Protein AF-F9ERI2-F1 (afdb_monomer)

Sequence (152 aa):
MKQLLIMIFISATIGWITNWVAIKMLFRPHKEINFGLFKIQGLIPKRRAEIGSGIANIIQNELISVKDVISNIDREEFSKRLDSSIDKVLEKNLKAKVKEKFPVLQMFFTDRMAKDVSNTIKDIIMENQEKIFEIFSNYAEENINFEVIISD

Foldseek 3Di:
DVVVVVVVVVVVVVVVVVVVVLVVLQCPDLDWDDPPVDIGGHVCSVCVLVVLLVVLVCCCPPNDPLLVVLVPDDLVVLLVVLLVVLCVCLVVPVLVVCCVVPVVCNVVCDPVNSVVVSVVVSVVCSVCSVVVSVVVSVVSNVPDRSSVVRND

pLDDT: mean 88.6, std 8.42, range [55.19, 97.19]

Structure (mmCIF, N/CA/C/O backbone):
data_AF-F9ERI2-F1
#
_entry.id   AF-F9ERI2-F1
#
loop_
_atom_site.group_PDB
_atom_site.id
_atom_site.type_symbol
_atom_site.label_atom_id
_atom_site.label_alt_id
_atom_site.label_comp_id
_atom_site.label_asym_id
_atom_site.label_entity_id
_atom_site.label_seq_id
_atom_site.pdbx_PDB_ins_code
_atom_site.Cartn_x
_atom_site.Cartn_y
_atom_site.Cartn_z
_atom_site.occupancy
_atom_site.B_iso_or_equiv
_atom_site.auth_seq_id
_atom_site.auth_comp_id
_atom_site.auth_asym_id
_atom_site.auth_atom_id
_atom_site.pdbx_PDB_model_num
ATOM 1 N N . MET A 1 1 ? 36.826 20.950 -55.763 1.00 74.12 1 MET A N 1
ATOM 2 C CA . MET A 1 1 ? 36.274 21.445 -54.476 1.00 74.12 1 MET A CA 1
ATOM 3 C C . MET A 1 1 ? 34.748 21.543 -54.458 1.00 74.12 1 MET A C 1
ATOM 5 O O . MET A 1 1 ? 34.152 20.887 -53.619 1.00 74.12 1 MET A O 1
ATOM 9 N N . LYS A 1 2 ? 34.092 22.277 -55.374 1.00 81.38 2 LYS A N 1
ATOM 10 C CA . LYS A 1 2 ? 32.618 22.451 -55.357 1.00 81.38 2 LYS A CA 1
ATOM 11 C C . LYS A 1 2 ? 31.811 21.138 -55.417 1.00 81.38 2 LYS A C 1
ATOM 13 O O . LYS A 1 2 ? 30.843 20.995 -54.684 1.00 81.38 2 LYS A O 1
ATOM 18 N N . GLN A 1 3 ? 32.235 20.164 -56.226 1.00 86.62 3 GLN A N 1
ATOM 19 C CA . GLN A 1 3 ? 31.556 18.861 -56.343 1.00 86.62 3 GLN A CA 1
ATOM 20 C C . GLN A 1 3 ? 31.598 18.032 -55.045 1.00 86.62 3 GLN A C 1
ATOM 22 O O . GLN A 1 3 ? 30.596 17.433 -54.674 1.00 86.62 3 GLN A O 1
ATOM 27 N N . LEU A 1 4 ? 32.717 18.058 -54.313 1.00 91.00 4 LEU A N 1
ATOM 28 C CA . LEU A 1 4 ? 32.855 17.344 -53.036 1.00 91.00 4 LEU A CA 1
ATOM 29 C C . LEU A 1 4 ? 31.929 17.922 -51.959 1.00 91.00 4 LEU A C 1
ATOM 31 O O . LEU A 1 4 ? 31.295 17.171 -51.226 1.00 91.00 4 LEU A O 1
ATOM 35 N N . LEU A 1 5 ? 31.796 19.251 -51.907 1.00 92.88 5 LEU A N 1
ATOM 36 C CA . LEU A 1 5 ? 30.887 19.923 -50.974 1.00 92.88 5 LEU A CA 1
ATOM 37 C C . LEU A 1 5 ? 29.421 19.541 -51.223 1.00 92.88 5 LEU A C 1
ATOM 39 O O . LEU A 1 5 ? 28.683 19.308 -50.270 1.00 92.88 5 LEU A O 1
ATOM 43 N N . ILE A 1 6 ? 29.016 19.414 -52.491 1.00 94.81 6 ILE A N 1
ATOM 44 C CA . ILE A 1 6 ? 27.660 18.980 -52.857 1.00 94.81 6 ILE A CA 1
ATOM 45 C C . ILE A 1 6 ? 27.413 17.535 -52.409 1.00 94.81 6 ILE A C 1
ATOM 47 O O . ILE A 1 6 ? 26.378 17.248 -51.813 1.00 94.81 6 ILE A O 1
ATOM 51 N N . MET A 1 7 ? 28.367 16.629 -52.642 1.00 94.25 7 MET A N 1
ATOM 52 C CA . MET A 1 7 ? 28.230 15.227 -52.232 1.00 94.25 7 MET A CA 1
ATOM 53 C C . MET A 1 7 ? 28.138 15.070 -50.710 1.00 94.25 7 MET A C 1
ATOM 55 O O . MET A 1 7 ? 27.300 14.309 -50.224 1.00 94.25 7 MET A O 1
ATOM 59 N N . ILE A 1 8 ? 28.954 15.813 -49.955 1.00 95.56 8 ILE A N 1
ATOM 60 C CA . ILE A 1 8 ? 28.906 15.819 -48.486 1.00 95.56 8 ILE A CA 1
ATOM 61 C C . ILE A 1 8 ? 27.548 16.331 -48.000 1.00 95.56 8 ILE A C 1
ATOM 63 O O . ILE A 1 8 ? 26.935 15.705 -47.138 1.00 95.56 8 ILE A O 1
ATOM 67 N N . PHE A 1 9 ? 27.048 17.426 -48.578 1.00 96.25 9 PHE A N 1
ATOM 68 C CA . PHE A 1 9 ? 25.758 18.000 -48.202 1.00 96.25 9 PHE A CA 1
ATOM 69 C C . PHE A 1 9 ? 24.603 17.022 -48.443 1.00 96.25 9 PHE A C 1
ATOM 71 O O . PHE A 1 9 ? 23.823 16.761 -47.531 1.00 96.25 9 PHE A O 1
ATOM 78 N N . ILE A 1 10 ? 24.539 16.413 -49.631 1.00 96.06 10 ILE A N 1
ATOM 79 C CA . ILE A 1 10 ? 23.504 15.427 -49.974 1.00 96.06 10 ILE A CA 1
ATOM 80 C C . ILE A 1 10 ? 23.549 14.237 -49.009 1.00 96.06 10 ILE A C 1
ATOM 82 O O . ILE A 1 10 ? 22.516 13.834 -48.475 1.00 96.06 10 ILE A O 1
ATOM 86 N N . SER A 1 11 ? 24.743 13.707 -48.740 1.00 95.38 11 SER A N 1
ATOM 87 C CA . SER A 1 11 ? 24.923 12.567 -47.834 1.00 95.38 11 SER A CA 1
ATOM 88 C C . SER A 1 11 ? 24.476 12.906 -46.407 1.00 95.38 11 SER A C 1
ATOM 90 O O . SER A 1 11 ? 23.771 12.120 -45.775 1.00 95.38 11 SER A O 1
ATOM 92 N N . ALA A 1 12 ? 24.819 14.102 -45.920 1.00 96.25 12 ALA A N 1
ATOM 93 C CA . ALA A 1 12 ? 24.397 14.590 -44.610 1.00 96.25 12 ALA A CA 1
ATOM 94 C C . ALA A 1 12 ? 22.874 14.785 -44.529 1.00 96.25 12 ALA A C 1
ATOM 96 O O . ALA A 1 12 ? 22.253 14.376 -43.548 1.00 96.25 12 ALA A O 1
ATOM 97 N N . THR A 1 13 ? 22.250 15.355 -45.565 1.00 97.19 13 THR A N 1
ATOM 98 C CA . THR A 1 13 ? 20.793 15.533 -45.625 1.00 97.19 13 THR A CA 1
ATOM 99 C C . THR A 1 13 ? 20.060 14.193 -45.629 1.00 97.19 13 THR A C 1
ATOM 101 O O . THR A 1 13 ? 19.116 14.017 -44.861 1.00 97.19 13 THR A O 1
ATOM 104 N N . ILE A 1 14 ? 20.502 13.223 -46.436 1.00 96.69 14 ILE A N 1
ATOM 105 C CA . ILE A 1 14 ? 19.887 11.887 -46.487 1.00 96.69 14 ILE A CA 1
ATOM 106 C C . ILE A 1 14 ? 20.036 11.173 -45.140 1.00 96.69 14 ILE A C 1
ATOM 108 O O . ILE A 1 14 ? 19.059 10.611 -44.639 1.00 96.69 14 ILE A O 1
ATOM 112 N N . GLY A 1 15 ? 21.224 11.226 -44.528 1.00 95.69 15 GLY A N 1
ATOM 113 C CA . GLY A 1 15 ? 21.461 10.654 -43.203 1.00 95.69 15 GLY A CA 1
ATOM 114 C C . GLY A 1 15 ? 20.554 11.271 -42.136 1.00 95.69 15 GLY A C 1
ATOM 115 O O . GLY A 1 15 ? 19.917 10.547 -41.369 1.00 95.69 15 GLY A O 1
ATOM 116 N N . TRP A 1 16 ? 20.418 12.600 -42.137 1.00 96.50 16 TRP A N 1
ATOM 117 C CA . TRP A 1 16 ? 19.554 13.308 -41.194 1.00 96.50 16 TRP A CA 1
ATOM 118 C C . TRP A 1 16 ? 18.075 12.948 -41.369 1.00 96.50 16 TRP A C 1
ATOM 120 O O . TRP A 1 16 ? 17.412 12.592 -40.392 1.00 96.50 16 TRP A O 1
ATOM 130 N N . ILE A 1 17 ? 17.569 12.973 -42.607 1.00 97.12 17 ILE A N 1
ATOM 131 C CA . ILE A 1 17 ? 16.172 12.632 -42.911 1.00 97.12 17 ILE A CA 1
ATOM 132 C C . ILE A 1 17 ? 15.882 11.182 -42.522 1.00 97.12 17 ILE A C 1
ATOM 134 O O . ILE A 1 17 ? 14.879 10.911 -41.866 1.00 97.12 17 ILE A O 1
ATOM 138 N N . THR A 1 18 ? 16.766 10.250 -42.877 1.00 96.06 18 THR A N 1
ATOM 139 C CA . THR A 1 18 ? 16.567 8.823 -42.593 1.00 96.06 18 THR A CA 1
ATOM 140 C C . THR A 1 18 ? 16.532 8.560 -41.091 1.00 96.06 18 THR A C 1
ATOM 142 O O . THR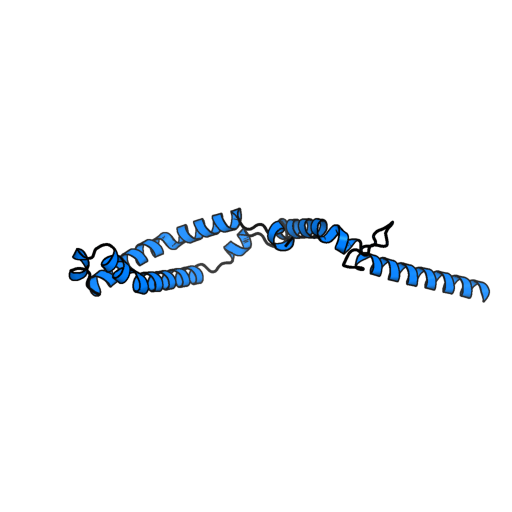 A 1 18 ? 15.637 7.860 -40.620 1.00 96.06 18 THR A O 1
ATOM 145 N N . ASN A 1 19 ? 17.436 9.173 -40.319 1.00 96.06 19 ASN A N 1
ATOM 146 C CA . ASN A 1 19 ? 17.435 9.037 -38.862 1.00 96.06 19 ASN A CA 1
ATOM 147 C C . ASN A 1 19 ? 16.164 9.632 -38.234 1.00 96.06 19 ASN A C 1
ATOM 149 O O . ASN A 1 19 ? 15.553 9.025 -37.355 1.00 96.06 19 ASN A O 1
ATOM 153 N N . TRP A 1 20 ? 15.713 10.788 -38.729 1.00 95.12 20 TRP A N 1
ATOM 154 C CA . TRP A 1 20 ? 14.463 11.399 -38.281 1.00 95.12 20 TRP A CA 1
ATOM 155 C C . TRP A 1 20 ? 13.251 10.495 -38.546 1.00 95.12 20 TRP A C 1
ATOM 157 O O . TRP A 1 20 ? 12.409 10.306 -37.664 1.00 95.12 20 TRP A O 1
ATOM 167 N N . VAL A 1 21 ? 13.178 9.884 -39.733 1.00 94.38 21 VAL A N 1
ATOM 168 C CA . VAL A 1 21 ? 12.115 8.931 -40.076 1.00 94.38 21 VAL A CA 1
ATOM 169 C C . VAL A 1 21 ? 12.209 7.672 -39.212 1.00 94.38 21 VAL A C 1
ATOM 171 O O . VAL A 1 21 ? 11.184 7.231 -38.698 1.00 94.38 21 VAL A O 1
ATOM 174 N N . ALA A 1 22 ? 13.405 7.124 -38.985 1.00 94.38 22 ALA A N 1
ATOM 175 C CA . ALA A 1 22 ? 13.612 5.940 -38.150 1.00 94.38 22 ALA A CA 1
ATOM 176 C C . ALA A 1 22 ? 13.115 6.153 -36.713 1.00 94.38 22 ALA A C 1
ATOM 178 O O . ALA A 1 22 ? 12.316 5.359 -36.214 1.00 94.38 22 ALA A O 1
ATOM 179 N N . ILE A 1 23 ? 13.498 7.269 -36.084 1.00 94.12 23 ILE A N 1
ATOM 180 C CA . ILE A 1 23 ? 13.015 7.631 -34.745 1.00 94.12 23 ILE A CA 1
ATOM 181 C C . ILE A 1 23 ? 11.491 7.768 -34.758 1.00 94.12 23 ILE A C 1
ATOM 183 O O . ILE A 1 23 ? 10.805 7.235 -33.889 1.00 94.12 23 ILE A O 1
ATOM 187 N N . LYS A 1 24 ? 10.924 8.421 -35.776 1.00 91.94 24 LYS A N 1
ATOM 188 C CA . LYS A 1 24 ? 9.470 8.568 -35.893 1.00 91.94 24 LYS A CA 1
ATOM 189 C C . LYS A 1 24 ? 8.752 7.220 -36.041 1.00 91.94 24 LYS A C 1
ATOM 191 O O . LYS A 1 24 ? 7.682 7.057 -35.458 1.00 91.94 24 LYS A O 1
ATOM 196 N N . MET A 1 25 ? 9.339 6.264 -36.764 1.00 91.31 25 MET A N 1
ATOM 197 C CA . MET A 1 25 ? 8.804 4.908 -36.953 1.00 91.31 25 MET A CA 1
ATOM 198 C C . MET A 1 25 ? 8.920 4.024 -35.706 1.00 91.31 25 MET A C 1
ATOM 200 O O . MET A 1 25 ? 8.163 3.067 -35.576 1.00 91.31 25 MET A O 1
ATOM 204 N N . LEU A 1 26 ? 9.810 4.329 -34.756 1.00 92.06 26 LEU A N 1
ATOM 205 C CA . LEU A 1 26 ? 9.829 3.621 -33.469 1.00 92.06 26 LEU A CA 1
ATOM 206 C C . LEU A 1 26 ? 8.539 3.870 -32.677 1.00 92.06 26 LEU A C 1
ATOM 208 O O . LEU A 1 26 ? 7.978 2.934 -32.108 1.00 92.06 26 LEU A O 1
ATOM 212 N N . PHE A 1 27 ? 8.050 5.114 -32.677 1.00 91.75 27 PHE A N 1
ATOM 213 C CA . PHE A 1 27 ? 6.916 5.537 -31.847 1.00 91.75 27 PHE A CA 1
ATOM 214 C C . PHE A 1 27 ? 5.577 5.600 -32.596 1.00 91.75 27 PHE A C 1
ATOM 216 O O . PHE A 1 27 ? 4.524 5.467 -31.976 1.00 91.75 27 PHE A O 1
ATOM 223 N N . ARG A 1 28 ? 5.573 5.811 -33.920 1.00 91.12 28 ARG A N 1
ATOM 224 C CA . ARG A 1 28 ? 4.350 5.964 -34.730 1.00 91.12 28 ARG A CA 1
ATOM 225 C C . ARG A 1 28 ? 4.339 5.006 -35.931 1.00 91.12 28 ARG A C 1
ATOM 227 O O . ARG A 1 28 ? 5.393 4.766 -36.507 1.00 91.12 28 ARG A O 1
ATOM 234 N N . PRO A 1 29 ? 3.160 4.537 -36.379 1.00 89.69 29 PRO A N 1
ATOM 235 C CA . PRO A 1 29 ? 1.827 4.828 -35.843 1.00 89.69 29 PRO A CA 1
ATOM 236 C C . PRO A 1 29 ? 1.535 4.041 -34.553 1.00 89.69 29 PRO A C 1
ATOM 238 O O . PRO A 1 29 ? 1.964 2.900 -34.402 1.00 89.69 29 PRO A O 1
ATOM 241 N N . HIS A 1 30 ? 0.816 4.667 -33.611 1.00 86.81 30 HIS A N 1
ATOM 242 C CA . HIS A 1 30 ? 0.487 4.056 -32.313 1.00 86.81 30 HIS A CA 1
ATOM 243 C C . HIS A 1 30 ? -0.497 2.886 -32.453 1.00 86.81 30 HIS A C 1
ATOM 245 O O . HIS A 1 30 ? -0.380 1.880 -31.757 1.00 86.81 30 HIS A O 1
ATOM 251 N N . LYS A 1 31 ? -1.456 3.020 -33.375 1.00 86.06 31 LYS A N 1
ATOM 252 C CA . LYS A 1 31 ? -2.394 1.962 -33.758 1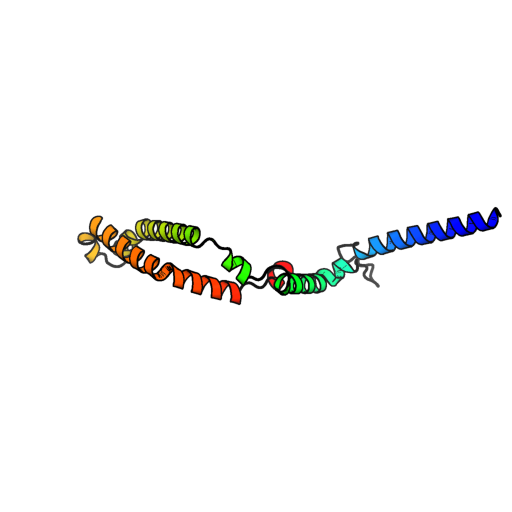.00 86.06 31 LYS A CA 1
ATOM 253 C C . LYS A 1 31 ? -1.895 1.281 -35.027 1.00 86.06 31 LYS A C 1
ATOM 255 O O . LYS A 1 31 ? -1.291 1.933 -35.877 1.00 86.06 31 LYS A O 1
ATOM 260 N N . GLU A 1 32 ? -2.158 -0.014 -35.135 1.00 88.38 32 GLU A N 1
ATOM 261 C CA . GLU A 1 32 ? -1.837 -0.802 -36.321 1.00 88.38 32 GLU A CA 1
ATOM 262 C C . GLU A 1 32 ? -2.592 -0.254 -37.545 1.00 88.38 32 GLU A C 1
ATOM 264 O O . GLU A 1 32 ? -3.816 -0.125 -37.522 1.00 88.38 32 GLU A O 1
ATOM 269 N N . ILE A 1 33 ? -1.858 0.088 -38.607 1.00 91.19 33 ILE A N 1
ATOM 270 C CA . ILE A 1 33 ? -2.427 0.484 -39.898 1.00 91.19 33 ILE A CA 1
ATOM 271 C C . ILE A 1 33 ? -2.339 -0.718 -40.833 1.00 91.19 33 ILE A C 1
ATOM 273 O O . ILE A 1 33 ? -1.249 -1.222 -41.113 1.00 91.19 33 ILE A O 1
ATOM 277 N N . ASN A 1 34 ? -3.491 -1.177 -41.314 1.00 90.00 34 ASN A N 1
ATOM 278 C CA . ASN A 1 34 ? -3.588 -2.317 -42.212 1.00 90.00 34 ASN A CA 1
ATOM 279 C C . ASN A 1 34 ? -3.659 -1.844 -43.673 1.00 90.00 34 ASN A C 1
ATOM 281 O O . ASN A 1 34 ? -4.567 -1.100 -44.034 1.00 90.00 34 ASN A O 1
ATOM 285 N N . PHE A 1 35 ? -2.718 -2.297 -44.502 1.00 86.75 35 PHE A N 1
ATOM 286 C CA . PHE A 1 35 ? -2.674 -2.044 -45.947 1.00 86.75 35 PHE A CA 1
ATOM 287 C C . PHE A 1 35 ? -3.079 -3.287 -46.768 1.00 86.75 35 PHE A C 1
ATOM 289 O O . PHE A 1 35 ? -2.733 -3.418 -47.940 1.00 86.75 35 PHE A O 1
ATOM 296 N N . GLY A 1 36 ? -3.795 -4.232 -46.155 1.00 86.44 36 GLY A N 1
ATOM 297 C CA . GLY A 1 36 ? -4.258 -5.474 -46.774 1.00 86.44 36 GLY A CA 1
ATOM 298 C C . GLY A 1 36 ? -3.216 -6.587 -46.688 1.00 86.44 36 GLY A C 1
ATOM 299 O O . GLY A 1 36 ? -3.409 -7.544 -45.944 1.00 86.44 36 GLY A O 1
ATOM 300 N N . LEU A 1 37 ? -2.103 -6.456 -47.419 1.00 87.00 37 LEU A N 1
ATOM 301 C CA . LEU A 1 37 ? -1.036 -7.474 -47.466 1.00 87.00 37 LEU A CA 1
ATOM 302 C C . LEU A 1 37 ? 0.007 -7.329 -46.352 1.00 87.00 37 LEU A C 1
ATOM 304 O O . LEU A 1 37 ?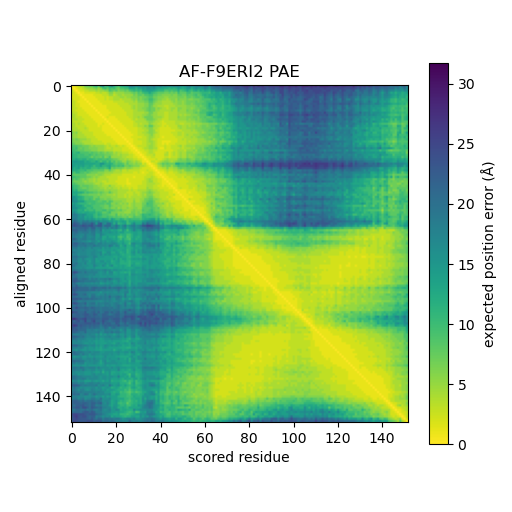 0.721 -8.277 -46.033 1.00 87.00 37 LEU A O 1
ATOM 308 N N . PHE A 1 38 ? 0.114 -6.141 -45.766 1.00 88.19 38 PHE A N 1
ATOM 309 C CA . PHE A 1 38 ? 1.063 -5.845 -44.703 1.00 88.19 38 PHE A CA 1
ATOM 310 C C . PHE A 1 38 ? 0.438 -4.895 -43.691 1.00 88.19 38 PHE A C 1
ATOM 312 O O . PHE A 1 38 ? -0.438 -4.083 -44.003 1.00 88.19 38 PHE A O 1
ATOM 319 N N . LYS A 1 39 ? 0.910 -5.007 -42.453 1.00 88.81 39 LYS A N 1
ATOM 320 C CA . LYS A 1 39 ? 0.473 -4.178 -41.339 1.00 88.81 39 LYS A CA 1
ATOM 321 C C . LYS A 1 39 ? 1.658 -3.388 -40.810 1.00 88.81 39 LYS A C 1
ATOM 323 O O . LYS A 1 39 ? 2.724 -3.951 -40.566 1.00 88.81 39 LYS A O 1
ATOM 328 N N . ILE A 1 40 ? 1.473 -2.081 -40.661 1.00 89.62 40 ILE A N 1
ATOM 329 C CA . ILE A 1 40 ? 2.508 -1.155 -40.203 1.00 89.62 40 ILE A CA 1
ATOM 330 C C . ILE A 1 40 ? 2.095 -0.630 -38.833 1.00 89.62 40 ILE A C 1
ATOM 332 O O . ILE A 1 40 ? 1.026 -0.045 -38.667 1.00 89.62 40 ILE A O 1
ATOM 336 N N . GLN A 1 41 ? 2.970 -0.819 -37.854 1.00 91.06 41 GLN A N 1
ATOM 337 C CA . GLN A 1 41 ? 2.842 -0.262 -36.516 1.00 91.06 41 GLN A CA 1
ATOM 338 C C . GLN A 1 41 ? 4.225 0.161 -36.033 1.00 91.06 41 GLN A C 1
ATOM 340 O O . GLN A 1 41 ? 5.219 -0.474 -36.396 1.00 91.06 41 GLN A O 1
ATOM 345 N N . GLY A 1 42 ? 4.291 1.219 -35.222 1.00 92.25 42 GLY A N 1
ATOM 346 C CA . GLY A 1 42 ? 5.546 1.585 -34.579 1.00 92.25 42 GLY A CA 1
ATOM 347 C C . GLY A 1 42 ? 6.068 0.443 -33.703 1.00 92.25 42 GLY A C 1
ATOM 348 O O . GLY A 1 42 ? 5.281 -0.277 -33.082 1.00 92.25 42 GLY A O 1
ATOM 349 N N . LEU A 1 43 ? 7.389 0.266 -33.653 1.00 89.94 43 LEU A N 1
ATOM 350 C CA . LEU A 1 43 ? 8.017 -0.856 -32.943 1.00 89.94 43 LEU A CA 1
ATOM 351 C C . LEU A 1 43 ? 7.704 -0.862 -31.439 1.00 89.94 43 LEU A C 1
ATOM 353 O O . LEU A 1 43 ? 7.402 -1.921 -30.892 1.00 89.94 43 LEU A O 1
ATOM 357 N N . ILE A 1 44 ? 7.729 0.307 -30.791 1.00 90.00 44 ILE A N 1
ATOM 358 C CA . ILE A 1 44 ? 7.445 0.438 -29.355 1.00 90.00 44 ILE A CA 1
ATOM 359 C C . ILE A 1 44 ? 5.958 0.176 -29.063 1.00 90.00 44 ILE A C 1
ATOM 361 O O . ILE A 1 44 ? 5.678 -0.711 -28.260 1.00 90.00 44 ILE A O 1
ATOM 365 N N . PRO A 1 45 ? 4.983 0.831 -29.735 1.00 86.88 45 PRO A N 1
ATOM 366 C CA . PRO A 1 45 ? 3.565 0.508 -29.557 1.00 86.88 45 PRO A CA 1
ATOM 367 C C . PRO A 1 45 ? 3.228 -0.970 -29.787 1.00 86.88 45 PRO A C 1
ATOM 369 O O . PRO A 1 45 ? 2.389 -1.521 -29.077 1.00 86.88 45 PRO A O 1
ATOM 372 N N . LYS A 1 46 ? 3.889 -1.620 -30.754 1.00 89.25 46 LYS A N 1
ATOM 373 C CA . LYS A 1 46 ? 3.696 -3.044 -31.060 1.00 89.25 46 LYS A CA 1
ATOM 374 C C . LYS A 1 46 ? 4.156 -3.962 -29.921 1.00 89.25 46 LYS A C 1
ATOM 376 O O . LYS A 1 46 ? 3.542 -4.998 -29.698 1.00 89.25 46 LYS A O 1
ATOM 381 N N . ARG A 1 47 ? 5.215 -3.579 -29.202 1.00 88.62 47 ARG A N 1
ATOM 382 C CA . ARG A 1 47 ? 5.801 -4.333 -28.078 1.00 88.62 47 ARG A CA 1
ATOM 383 C C . ARG A 1 47 ? 5.485 -3.728 -26.711 1.00 88.62 47 ARG A C 1
ATOM 385 O O . ARG A 1 47 ? 6.150 -4.044 -25.734 1.00 88.62 47 ARG A O 1
ATOM 392 N N . ARG A 1 48 ? 4.473 -2.861 -26.621 1.00 84.44 48 ARG A N 1
ATOM 393 C CA . ARG A 1 48 ? 4.144 -2.126 -25.389 1.00 84.44 48 ARG A CA 1
ATOM 394 C C . ARG A 1 48 ? 3.956 -3.035 -24.171 1.00 84.44 48 ARG A C 1
ATOM 396 O O . ARG A 1 48 ? 4.393 -2.662 -23.098 1.00 84.44 48 ARG A O 1
ATOM 403 N N . ALA A 1 49 ? 3.352 -4.211 -24.357 1.00 83.50 49 ALA A N 1
ATOM 404 C CA . ALA A 1 49 ? 3.112 -5.165 -23.277 1.00 83.50 49 ALA A CA 1
ATOM 405 C C . ALA A 1 49 ? 4.425 -5.802 -22.795 1.00 83.50 49 ALA A C 1
ATOM 407 O O . ALA A 1 49 ? 4.711 -5.783 -21.610 1.00 83.50 49 ALA A O 1
ATOM 408 N N . GLU A 1 50 ? 5.272 -6.265 -23.722 1.00 86.25 50 GLU A N 1
ATOM 409 C CA . GLU A 1 50 ? 6.600 -6.826 -23.417 1.00 86.25 50 GLU A CA 1
ATOM 410 C C . GLU A 1 50 ? 7.493 -5.800 -22.696 1.00 86.25 50 GLU A C 1
ATOM 412 O O . GLU A 1 50 ? 8.127 -6.103 -21.688 1.00 86.25 50 GLU A O 1
ATOM 417 N N . ILE A 1 51 ? 7.504 -4.558 -23.191 1.00 86.06 51 ILE A N 1
ATOM 418 C CA . ILE A 1 51 ? 8.257 -3.452 -22.590 1.00 86.06 51 ILE A CA 1
ATOM 419 C C . ILE A 1 51 ? 7.661 -3.067 -21.228 1.00 86.06 51 ILE A C 1
ATOM 421 O O . ILE A 1 51 ? 8.413 -2.822 -20.291 1.00 86.06 51 ILE A O 1
ATOM 425 N N . GLY A 1 52 ? 6.331 -3.033 -21.110 1.00 82.62 52 GLY A N 1
ATOM 426 C CA . GLY A 1 52 ? 5.606 -2.735 -19.875 1.00 82.62 52 GLY A CA 1
ATOM 427 C C . GLY A 1 52 ? 5.926 -3.735 -18.770 1.00 82.62 52 GLY A C 1
ATOM 428 O O . GLY A 1 52 ? 6.369 -3.314 -17.707 1.00 82.62 52 GLY A O 1
ATOM 429 N N . SER A 1 53 ? 5.828 -5.037 -19.055 1.00 83.50 53 SER A N 1
ATOM 430 C CA . SER A 1 53 ? 6.234 -6.103 -18.131 1.00 83.50 53 SER A CA 1
ATOM 431 C C . SER A 1 53 ? 7.701 -5.982 -17.719 1.00 83.50 53 SER A C 1
ATOM 433 O O . SER A 1 53 ? 8.023 -6.067 -16.537 1.00 83.50 53 SER A O 1
ATOM 435 N N . GLY A 1 54 ? 8.608 -5.731 -18.671 1.00 83.00 54 GLY A N 1
ATOM 436 C CA . GLY A 1 54 ? 10.034 -5.569 -18.373 1.00 83.00 54 GLY A CA 1
ATOM 437 C C . GLY A 1 54 ? 10.320 -4.375 -17.457 1.00 83.00 54 GLY A C 1
ATOM 438 O O . GLY A 1 54 ? 11.068 -4.502 -16.490 1.00 83.00 54 GLY A O 1
ATOM 439 N N . ILE A 1 55 ? 9.689 -3.228 -17.725 1.00 80.56 55 ILE A N 1
ATOM 440 C CA . ILE A 1 55 ? 9.793 -2.030 -16.883 1.00 80.56 55 ILE A CA 1
ATOM 441 C C . ILE A 1 55 ? 9.169 -2.284 -15.510 1.00 80.56 55 ILE A C 1
ATOM 443 O O . ILE A 1 55 ? 9.773 -1.926 -14.504 1.00 80.56 55 ILE A O 1
ATOM 447 N N . ALA A 1 56 ? 8.000 -2.922 -15.450 1.00 74.19 56 ALA A N 1
ATOM 448 C CA . ALA A 1 56 ? 7.326 -3.248 -14.200 1.00 74.19 56 ALA A CA 1
ATOM 449 C C . ALA A 1 56 ? 8.176 -4.162 -13.314 1.00 74.19 56 ALA A C 1
ATOM 451 O O . ALA A 1 56 ? 8.331 -3.885 -12.130 1.00 74.19 56 ALA A O 1
ATOM 452 N N . ASN A 1 57 ? 8.798 -5.187 -13.899 1.00 76.38 57 ASN A N 1
ATOM 453 C CA . ASN A 1 57 ? 9.693 -6.096 -13.192 1.00 76.38 57 ASN A CA 1
ATOM 454 C C . ASN A 1 57 ? 10.933 -5.368 -12.641 1.00 76.38 57 ASN A C 1
ATOM 456 O O . ASN A 1 57 ? 11.340 -5.607 -11.507 1.00 76.38 57 ASN A O 1
ATOM 460 N N . ILE A 1 58 ? 11.517 -4.440 -13.409 1.00 80.38 58 ILE A N 1
ATOM 461 C CA . ILE A 1 58 ? 12.633 -3.606 -12.930 1.00 80.38 58 ILE A CA 1
ATOM 462 C C . ILE A 1 58 ? 12.162 -2.667 -11.812 1.00 80.38 58 ILE A C 1
ATOM 464 O O . ILE A 1 58 ? 12.839 -2.544 -10.800 1.00 80.38 58 ILE A O 1
ATOM 468 N N . ILE A 1 59 ? 11.000 -2.023 -11.952 1.00 73.44 59 ILE A N 1
ATOM 469 C CA . ILE A 1 59 ? 10.469 -1.120 -10.921 1.00 73.44 59 ILE A CA 1
ATOM 470 C C . ILE A 1 59 ? 10.195 -1.879 -9.621 1.00 73.44 59 ILE A C 1
ATOM 472 O O . ILE A 1 59 ? 10.610 -1.425 -8.556 1.00 73.44 59 ILE A O 1
ATOM 476 N N . GLN A 1 60 ? 9.537 -3.033 -9.714 1.00 67.19 60 GLN A N 1
ATOM 477 C CA . GLN A 1 60 ? 9.193 -3.871 -8.571 1.00 67.19 60 GLN A CA 1
ATOM 478 C C . GLN A 1 60 ? 10.434 -4.402 -7.843 1.00 67.19 60 GLN A C 1
ATOM 480 O O . GLN A 1 60 ? 10.437 -4.451 -6.616 1.00 67.19 60 GLN A O 1
ATOM 485 N N . ASN A 1 61 ? 11.477 -4.794 -8.581 1.00 69.00 61 ASN A N 1
ATOM 486 C CA . ASN A 1 61 ? 12.661 -5.417 -7.986 1.00 69.00 61 ASN A CA 1
ATOM 487 C C . ASN A 1 61 ? 13.771 -4.423 -7.616 1.00 69.00 61 ASN A C 1
ATOM 489 O O . ASN A 1 61 ? 14.537 -4.711 -6.701 1.00 69.00 61 ASN A O 1
ATOM 493 N N . GLU A 1 62 ? 13.887 -3.285 -8.310 1.00 66.62 62 GLU A N 1
ATOM 494 C CA . GLU A 1 62 ? 15.025 -2.363 -8.152 1.00 66.62 62 GLU A CA 1
ATOM 495 C C . GLU A 1 62 ? 14.662 -0.936 -7.716 1.00 66.62 62 GLU A C 1
ATOM 497 O O . GLU A 1 62 ? 15.555 -0.214 -7.273 1.00 66.62 62 GLU A O 1
ATOM 502 N N . LEU A 1 63 ? 13.398 -0.494 -7.816 1.00 66.12 63 LEU A N 1
ATOM 503 C CA . LEU A 1 63 ? 13.036 0.909 -7.539 1.00 66.12 63 LEU A CA 1
ATOM 504 C C . LEU A 1 63 ? 12.080 1.095 -6.356 1.00 66.12 63 LEU A C 1
ATOM 506 O O . LEU A 1 63 ? 12.296 2.008 -5.561 1.00 66.12 63 LEU A O 1
ATOM 510 N N . ILE A 1 64 ? 11.019 0.289 -6.242 1.00 66.06 64 ILE A N 1
ATOM 511 C CA . ILE A 1 64 ? 10.015 0.406 -5.173 1.00 66.06 64 ILE A CA 1
ATOM 512 C C . ILE A 1 64 ? 9.542 -0.995 -4.768 1.00 66.06 64 ILE A C 1
ATOM 514 O O . ILE A 1 64 ? 8.681 -1.582 -5.422 1.00 66.06 64 ILE A O 1
ATOM 518 N N . SER A 1 65 ? 10.066 -1.515 -3.656 1.00 75.06 65 SER A N 1
ATOM 519 C CA . SER A 1 65 ? 9.520 -2.728 -3.046 1.00 75.06 65 SER A CA 1
ATOM 520 C C . SER A 1 65 ? 8.197 -2.416 -2.345 1.00 75.06 65 SER A C 1
ATOM 522 O O . SER A 1 65 ? 8.083 -1.420 -1.626 1.00 75.06 65 SER A O 1
ATOM 524 N N . VAL A 1 66 ? 7.196 -3.290 -2.496 1.00 79.50 66 VAL A N 1
ATOM 525 C CA . VAL A 1 66 ? 5.926 -3.204 -1.747 1.00 79.50 66 VAL A CA 1
ATOM 526 C C . VAL A 1 66 ? 6.200 -3.155 -0.242 1.00 79.50 66 VAL A C 1
ATOM 528 O O . VAL A 1 66 ? 5.587 -2.370 0.481 1.00 79.50 66 VAL A O 1
ATOM 531 N N . LYS A 1 67 ? 7.196 -3.920 0.211 1.00 79.88 67 LYS A N 1
ATOM 532 C CA . LYS A 1 67 ? 7.668 -3.916 1.593 1.00 79.88 67 LYS A CA 1
ATOM 533 C C . LYS A 1 67 ? 8.175 -2.546 2.029 1.00 79.88 67 LYS A C 1
ATOM 535 O O . LYS A 1 67 ? 7.829 -2.096 3.118 1.00 79.88 67 LYS A O 1
ATOM 540 N N . ASP A 1 68 ? 8.944 -1.862 1.183 1.00 82.19 68 ASP A N 1
ATOM 541 C CA . ASP A 1 68 ? 9.461 -0.530 1.499 1.00 82.19 68 ASP A CA 1
ATOM 542 C C . ASP A 1 68 ? 8.310 0.476 1.599 1.00 82.19 68 ASP A C 1
ATOM 544 O O . ASP A 1 68 ? 8.250 1.248 2.555 1.00 82.19 68 ASP A O 1
ATOM 548 N N . VAL A 1 69 ? 7.339 0.424 0.682 1.00 85.19 69 VAL A N 1
ATOM 549 C CA . VAL A 1 69 ? 6.142 1.284 0.730 1.00 85.19 69 VAL A CA 1
ATOM 550 C C . VAL A 1 69 ? 5.365 1.072 2.026 1.00 85.19 69 VAL A C 1
ATOM 552 O O . VAL A 1 69 ? 5.030 2.041 2.703 1.00 85.19 69 VAL A O 1
ATOM 555 N N . ILE A 1 70 ? 5.118 -0.184 2.398 1.00 87.69 70 ILE A N 1
ATOM 556 C CA . ILE A 1 70 ? 4.406 -0.530 3.631 1.00 87.69 70 ILE A CA 1
ATOM 557 C C . ILE A 1 70 ? 5.204 -0.107 4.867 1.00 87.69 70 ILE A C 1
ATOM 559 O O . ILE A 1 70 ? 4.626 0.400 5.826 1.00 87.69 70 ILE A O 1
ATOM 563 N N . SER A 1 71 ? 6.529 -0.262 4.847 1.00 85.75 71 SER A N 1
ATOM 564 C CA . SER A 1 71 ? 7.397 0.145 5.958 1.00 85.75 71 SER A CA 1
ATOM 565 C C . SER A 1 71 ? 7.423 1.662 6.178 1.00 85.75 71 SER A C 1
ATOM 567 O O . SER A 1 71 ? 7.675 2.111 7.292 1.00 85.75 71 SER A O 1
ATOM 569 N N . ASN A 1 72 ? 7.117 2.444 5.135 1.00 88.25 72 ASN A N 1
ATOM 570 C CA . ASN A 1 72 ? 6.980 3.898 5.206 1.00 88.25 72 ASN A CA 1
ATOM 571 C C . ASN A 1 72 ? 5.592 4.362 5.677 1.00 88.25 72 ASN A C 1
ATOM 573 O O . ASN A 1 72 ? 5.379 5.565 5.829 1.00 88.25 72 ASN A O 1
ATOM 577 N N . ILE A 1 73 ? 4.634 3.454 5.897 1.00 91.31 73 ILE A N 1
ATOM 578 C CA . ILE A 1 73 ? 3.331 3.837 6.446 1.00 91.31 73 ILE A CA 1
ATOM 579 C C . ILE A 1 73 ? 3.513 4.261 7.905 1.00 91.31 73 ILE A C 1
ATOM 581 O O . ILE A 1 73 ? 4.014 3.499 8.735 1.00 91.31 73 ILE A O 1
ATOM 585 N N . ASP A 1 74 ? 3.047 5.468 8.225 1.00 93.06 74 ASP A N 1
ATOM 586 C CA . ASP A 1 74 ? 3.034 5.982 9.591 1.00 93.06 74 ASP A CA 1
ATOM 587 C C . ASP A 1 74 ? 2.109 5.127 10.477 1.00 93.06 74 ASP A C 1
ATOM 589 O O . ASP A 1 74 ? 0.887 5.064 10.288 1.00 93.06 74 ASP A O 1
ATOM 593 N N . ARG A 1 75 ? 2.713 4.455 11.462 1.00 91.81 75 ARG A N 1
ATOM 594 C CA . ARG A 1 75 ? 2.018 3.573 12.409 1.00 91.81 75 ARG A CA 1
ATOM 595 C C . ARG A 1 75 ? 1.090 4.343 13.339 1.00 91.81 75 ARG A C 1
ATOM 597 O O . ARG A 1 75 ? 0.022 3.838 13.681 1.00 91.81 75 ARG A O 1
ATOM 604 N N . GLU A 1 76 ? 1.455 5.564 13.710 1.00 93.38 76 GLU A N 1
ATOM 605 C CA . GLU A 1 76 ? 0.624 6.420 14.549 1.00 93.38 76 GLU A CA 1
ATOM 606 C C . GLU A 1 76 ? -0.599 6.911 13.766 1.00 93.38 76 GLU A C 1
ATOM 608 O O . GLU A 1 76 ? -1.722 6.895 14.279 1.00 93.38 76 GLU A O 1
ATOM 613 N N . GLU A 1 77 ? -0.416 7.294 12.499 1.00 94.69 77 GLU A N 1
ATOM 614 C CA . GLU A 1 77 ? -1.541 7.667 11.640 1.00 94.69 77 GLU A CA 1
ATOM 615 C C . GLU A 1 77 ? -2.476 6.476 11.383 1.00 94.69 77 GLU A C 1
ATOM 617 O O . GLU A 1 77 ? -3.700 6.622 11.479 1.00 94.69 77 GLU A O 1
ATOM 622 N N . PHE A 1 78 ? -1.924 5.289 11.108 1.00 94.81 78 PHE A N 1
ATOM 623 C CA . PHE A 1 78 ? -2.709 4.063 10.964 1.00 94.81 78 PHE A CA 1
ATOM 624 C C . PHE A 1 78 ? -3.531 3.774 12.224 1.00 94.81 78 PHE A C 1
ATOM 626 O O . PHE A 1 78 ? -4.741 3.572 12.126 1.00 94.81 78 PHE A O 1
ATOM 633 N N . SER A 1 79 ? -2.897 3.830 13.399 1.00 95.31 79 SER A N 1
ATOM 634 C CA . SER A 1 79 ? -3.544 3.648 14.701 1.00 95.31 79 SER A CA 1
ATOM 635 C C . SER A 1 79 ? -4.729 4.601 14.888 1.00 95.31 79 SER A C 1
ATOM 637 O O . SER A 1 79 ? -5.848 4.165 15.151 1.00 95.31 79 SER A O 1
ATOM 639 N N . LYS A 1 80 ? -4.534 5.903 14.634 1.00 96.19 80 LYS A N 1
ATOM 640 C CA . LYS A 1 80 ? -5.599 6.922 14.727 1.00 96.19 80 LYS A CA 1
ATOM 641 C C . LYS A 1 80 ? -6.746 6.670 13.745 1.00 96.19 80 LYS A C 1
ATOM 643 O O . LYS A 1 80 ? -7.924 6.869 14.064 1.00 96.19 80 LYS A O 1
ATOM 648 N N . ARG A 1 81 ? -6.430 6.250 12.518 1.00 96.19 81 ARG A N 1
ATOM 649 C CA . ARG A 1 81 ? -7.443 5.914 11.505 1.00 96.19 81 ARG A CA 1
ATOM 650 C C . ARG A 1 81 ? -8.217 4.657 11.885 1.00 96.19 81 ARG A C 1
ATOM 652 O O . ARG A 1 81 ? -9.430 4.626 11.676 1.00 96.19 81 ARG A O 1
ATOM 659 N N . LEU A 1 82 ? -7.546 3.661 12.455 1.00 96.19 82 LEU A N 1
ATOM 660 C CA . LEU A 1 82 ? -8.169 2.442 12.954 1.00 96.19 82 LEU A CA 1
ATOM 661 C C . LEU A 1 82 ? -9.118 2.759 14.117 1.00 96.19 82 LEU A C 1
ATOM 663 O O . LEU A 1 82 ? -10.300 2.430 14.031 1.00 96.19 82 LEU A O 1
ATOM 667 N N . ASP A 1 83 ? -8.639 3.500 15.117 1.00 96.12 83 ASP A N 1
ATOM 668 C CA . ASP A 1 83 ? -9.396 3.981 16.279 1.00 96.12 83 ASP A CA 1
ATOM 669 C C . ASP A 1 83 ? -10.709 4.669 15.870 1.00 96.12 83 ASP A C 1
ATOM 671 O O . ASP A 1 83 ? -11.809 4.226 16.212 1.00 96.12 83 ASP A O 1
ATOM 675 N N . SER A 1 84 ? -10.600 5.690 15.016 1.00 96.81 84 SER A N 1
ATOM 676 C CA . SER A 1 84 ? -11.759 6.453 14.541 1.00 96.81 84 SER A CA 1
ATOM 677 C C . SER A 1 84 ? -12.702 5.649 13.639 1.00 96.81 84 SER A C 1
ATOM 679 O O . SER A 1 84 ? -13.893 5.961 13.545 1.00 96.81 84 SER A O 1
ATOM 681 N N . SER A 1 85 ? -12.198 4.621 12.951 1.00 96.62 85 SER A N 1
ATOM 682 C CA . SER A 1 85 ? -13.026 3.733 12.130 1.00 96.62 85 SER A CA 1
ATOM 683 C C . SER A 1 85 ? -13.845 2.783 12.998 1.00 96.62 85 SER A C 1
ATOM 685 O O . SER A 1 85 ? -15.029 2.580 12.720 1.00 96.62 85 SER A O 1
ATOM 687 N N . ILE A 1 86 ? -13.247 2.249 14.066 1.00 96.38 86 ILE A N 1
ATOM 688 C CA . ILE A 1 86 ? -13.933 1.395 15.039 1.00 96.38 86 ILE A CA 1
ATOM 689 C C . ILE A 1 86 ? -15.072 2.169 15.700 1.00 96.38 86 ILE A C 1
ATOM 691 O O . ILE A 1 86 ? -16.206 1.688 15.678 1.00 96.38 86 ILE A O 1
ATOM 695 N N . ASP A 1 87 ? -14.806 3.386 16.187 1.00 95.06 87 ASP A N 1
ATOM 696 C CA . ASP A 1 87 ? -15.826 4.238 16.813 1.00 95.06 87 ASP A CA 1
ATOM 697 C C . ASP A 1 87 ? -17.027 4.440 15.886 1.00 95.06 87 ASP A C 1
ATOM 699 O O . ASP A 1 87 ? -18.164 4.129 16.244 1.00 95.06 87 ASP A O 1
ATOM 703 N N . LYS A 1 88 ? -16.780 4.857 14.638 1.00 95.69 88 LYS A N 1
ATOM 704 C CA . LYS A 1 88 ? -17.843 5.075 13.643 1.00 95.69 88 LYS A CA 1
ATOM 705 C C . LYS A 1 88 ? -18.659 3.816 13.368 1.00 95.69 88 LYS A C 1
ATOM 707 O O . LYS A 1 88 ? -19.877 3.895 13.187 1.00 95.69 88 LYS A O 1
ATOM 712 N N . VAL A 1 89 ? -18.007 2.656 13.278 1.00 95.75 89 VAL A N 1
ATOM 713 C CA . VAL A 1 89 ? -18.687 1.385 13.007 1.00 95.75 89 VAL A CA 1
ATOM 714 C C . VAL A 1 89 ? -19.525 0.961 14.210 1.00 95.75 89 VAL A C 1
ATOM 716 O O . VAL A 1 89 ? -20.685 0.585 14.022 1.00 95.75 89 VAL A O 1
ATOM 719 N N . LEU A 1 90 ? -18.983 1.036 15.424 1.00 95.19 90 LEU A N 1
ATOM 720 C CA . LEU A 1 90 ? -19.676 0.612 16.638 1.00 95.19 90 LEU A CA 1
ATOM 721 C C . LEU A 1 90 ? -20.837 1.548 16.978 1.00 95.19 90 LEU A C 1
ATOM 723 O O . LEU A 1 90 ? -21.956 1.068 17.159 1.00 95.19 90 LEU A O 1
ATOM 727 N N . GLU A 1 91 ? -20.634 2.864 16.949 1.00 90.69 91 GLU A N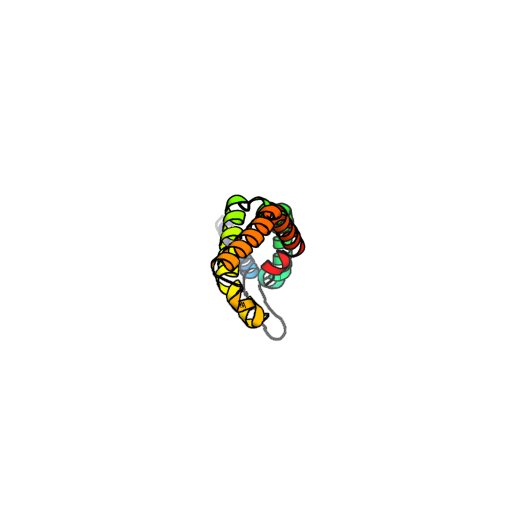 1
ATOM 728 C CA . GLU A 1 91 ? -21.694 3.839 17.225 1.00 90.69 91 GLU A CA 1
ATOM 729 C C . GLU A 1 91 ? -22.874 3.698 16.259 1.00 90.69 91 GLU A C 1
ATOM 731 O O . GLU A 1 91 ? -24.036 3.714 16.674 1.00 90.69 91 GLU A O 1
ATOM 736 N N . LYS A 1 92 ? -22.589 3.501 14.964 1.00 90.75 92 LYS A N 1
ATOM 737 C CA . LYS A 1 92 ? -23.628 3.387 13.935 1.00 90.75 92 LYS A CA 1
ATOM 738 C C . LYS A 1 92 ? -24.376 2.057 13.993 1.00 90.75 92 LYS A C 1
ATOM 740 O O . LYS A 1 92 ? -25.577 2.019 13.726 1.00 90.75 92 LYS A O 1
ATOM 745 N N . ASN A 1 93 ? -23.679 0.957 14.281 1.00 93.12 93 ASN A N 1
ATOM 746 C CA . ASN A 1 93 ? -24.219 -0.380 14.034 1.00 93.12 93 ASN A CA 1
ATOM 747 C C . ASN A 1 93 ? -24.549 -1.173 15.298 1.00 93.12 93 ASN A C 1
ATOM 749 O O . ASN A 1 93 ? -25.418 -2.040 15.222 1.00 93.12 93 ASN A O 1
ATOM 753 N N . LEU A 1 94 ? -23.899 -0.923 16.441 1.00 92.19 94 LEU A N 1
ATOM 754 C CA . LEU A 1 94 ? -23.993 -1.811 17.604 1.00 92.19 94 LEU A CA 1
ATOM 755 C C . LEU A 1 94 ? -25.426 -1.898 18.143 1.00 92.19 94 LEU A C 1
ATOM 757 O O . LEU A 1 94 ? -26.003 -2.983 18.184 1.00 92.19 94 LEU A O 1
ATOM 761 N N . LYS A 1 95 ? -26.048 -0.760 18.480 1.00 88.75 95 LYS A N 1
ATOM 762 C CA . LYS A 1 95 ? -27.433 -0.739 18.992 1.00 88.75 95 LYS A CA 1
ATOM 763 C C . LYS A 1 95 ? -28.435 -1.280 17.977 1.00 88.75 95 LYS A C 1
ATOM 765 O O . LYS A 1 95 ? -29.331 -2.038 18.343 1.00 88.75 95 LYS A O 1
ATOM 770 N N . ALA A 1 96 ? -28.275 -0.907 16.705 1.00 90.31 96 ALA A N 1
ATOM 771 C CA . ALA A 1 96 ? -29.157 -1.352 15.631 1.00 90.31 96 ALA A CA 1
ATOM 772 C C . ALA A 1 96 ? -29.106 -2.878 15.466 1.00 90.31 96 ALA A C 1
ATOM 774 O O . ALA A 1 96 ? -30.149 -3.529 15.472 1.00 90.31 96 ALA A O 1
ATOM 775 N N . LYS A 1 97 ? -27.899 -3.458 15.420 1.00 91.19 97 LYS A N 1
ATOM 776 C CA . LYS A 1 97 ? -27.698 -4.909 15.314 1.00 91.19 97 LYS A CA 1
ATOM 777 C C . LYS A 1 97 ? -28.185 -5.657 16.552 1.00 91.19 97 LYS A C 1
ATOM 779 O O . LYS A 1 97 ? -28.766 -6.726 16.397 1.00 91.19 97 LYS A O 1
ATOM 784 N N . VAL A 1 98 ? -27.994 -5.122 17.761 1.00 91.81 98 VAL A N 1
ATOM 785 C CA . VAL A 1 98 ? -28.512 -5.758 18.987 1.00 91.81 98 VAL A CA 1
ATOM 786 C C . VAL A 1 98 ? -30.037 -5.760 18.994 1.00 91.81 98 VAL A C 1
ATOM 788 O O . VAL A 1 98 ? -30.636 -6.795 19.265 1.00 91.81 98 VAL A O 1
ATOM 791 N N . LYS A 1 99 ? -30.679 -4.648 18.622 1.00 89.38 99 LYS A N 1
ATOM 792 C CA . LYS A 1 99 ? -32.140 -4.579 18.499 1.00 89.38 99 LYS A CA 1
ATOM 793 C C . LYS A 1 99 ? -32.679 -5.558 17.449 1.00 89.38 99 LYS A C 1
ATOM 795 O O . LYS A 1 99 ? -33.700 -6.194 17.685 1.00 89.38 99 LYS A O 1
ATOM 800 N N . GLU A 1 100 ? -31.998 -5.671 16.309 1.00 92.19 100 GLU A N 1
ATOM 801 C CA . GLU A 1 100 ? -32.376 -6.558 15.203 1.00 92.19 100 GLU A CA 1
ATOM 802 C C . GLU A 1 100 ? -32.209 -8.043 15.563 1.00 92.19 100 GLU A C 1
ATOM 804 O O . GLU A 1 100 ? -33.119 -8.838 15.340 1.00 92.19 100 GLU A O 1
ATOM 809 N N . LYS A 1 101 ? -31.048 -8.431 16.107 1.00 92.50 101 LYS A N 1
ATOM 810 C CA . LYS A 1 101 ? -30.700 -9.838 16.367 1.00 92.50 101 LYS A CA 1
ATOM 811 C C . LYS A 1 101 ? -31.189 -10.346 17.723 1.00 92.50 101 LYS A C 1
ATOM 813 O O . LYS A 1 101 ? -31.456 -11.535 17.858 1.00 92.50 101 LYS A O 1
ATOM 818 N N . PHE A 1 102 ? -31.316 -9.465 18.715 1.00 92.50 102 PHE A N 1
ATOM 819 C CA . PHE A 1 102 ? -31.664 -9.806 20.096 1.00 92.50 102 PHE A CA 1
ATOM 820 C C . PHE A 1 102 ? -32.754 -8.871 20.656 1.00 92.50 102 PHE A C 1
ATOM 822 O O . PHE A 1 102 ? -32.515 -8.120 21.607 1.00 92.50 102 PHE A O 1
ATOM 829 N N . PRO A 1 103 ? -33.989 -8.924 20.122 1.00 86.75 103 PRO A N 1
ATOM 830 C CA . PRO A 1 103 ? -35.065 -7.993 20.479 1.00 86.75 103 PRO A CA 1
ATOM 831 C C . PRO A 1 103 ? -35.470 -8.038 21.960 1.00 86.75 103 PRO A C 1
ATOM 833 O O . PRO A 1 103 ? -35.934 -7.034 22.496 1.00 86.75 103 PRO A O 1
ATOM 836 N N . VAL A 1 104 ? -35.265 -9.167 22.648 1.00 90.00 104 VAL A N 1
ATOM 837 C CA . VAL A 1 104 ? -35.520 -9.294 24.096 1.00 90.00 104 VAL A CA 1
ATOM 838 C C . VAL A 1 104 ? -34.474 -8.532 24.919 1.00 90.00 104 VAL A C 1
ATOM 840 O O . VAL A 1 104 ? -34.802 -7.938 25.942 1.00 90.00 104 VAL A O 1
ATOM 843 N N . LEU A 1 105 ? -33.222 -8.487 24.454 1.00 87.31 105 LEU A N 1
ATOM 844 C CA . LEU A 1 105 ? -32.126 -7.825 25.165 1.00 87.31 105 LEU A CA 1
ATOM 845 C C . LEU A 1 105 ? -32.118 -6.304 24.976 1.00 87.31 105 LEU A C 1
ATOM 847 O O . LEU A 1 105 ? -31.431 -5.616 25.726 1.00 87.31 105 LEU A O 1
ATOM 851 N N . GLN A 1 106 ? -32.909 -5.757 24.044 1.00 85.06 106 GLN A N 1
ATOM 852 C CA . GLN A 1 106 ? -32.933 -4.314 23.766 1.00 85.06 106 GLN A CA 1
ATOM 853 C C . GLN A 1 106 ? -33.260 -3.470 25.009 1.00 85.06 106 GLN A C 1
ATOM 855 O O . GLN A 1 106 ? -32.745 -2.368 25.154 1.00 85.06 106 GLN A O 1
ATOM 860 N N . MET A 1 107 ? -34.096 -3.993 25.914 1.00 84.19 107 MET A N 1
ATOM 861 C CA . MET A 1 107 ? -34.522 -3.281 27.125 1.00 84.19 107 MET A CA 1
ATOM 862 C C . MET A 1 107 ? -33.390 -3.165 28.153 1.00 84.19 107 MET A C 1
ATOM 864 O O . MET A 1 107 ? -33.365 -2.231 28.948 1.00 84.19 107 MET A O 1
ATOM 868 N N . PHE A 1 108 ? -32.439 -4.100 28.114 1.00 85.44 108 PHE A N 1
ATOM 869 C CA . PHE A 1 108 ? -31.255 -4.120 28.971 1.00 85.44 108 PHE A CA 1
ATOM 870 C C . PHE A 1 108 ? -30.044 -3.462 28.292 1.00 85.44 108 PHE A C 1
ATOM 872 O O . PHE A 1 108 ? -29.088 -3.067 28.960 1.00 85.44 108 PHE A O 1
ATOM 879 N N . PHE A 1 109 ? -30.088 -3.298 26.967 1.00 89.94 109 PHE A N 1
ATOM 880 C CA . PHE A 1 109 ? -29.022 -2.705 26.166 1.00 89.94 10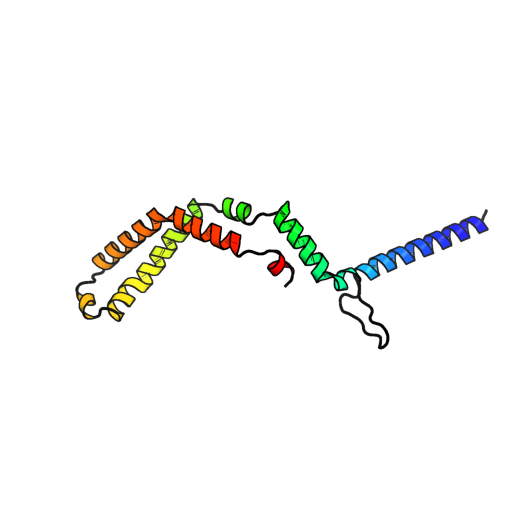9 PHE A CA 1
ATOM 881 C C . PHE A 1 109 ? -29.115 -1.174 26.141 1.00 89.94 109 PHE A C 1
ATOM 883 O O . PHE A 1 109 ? -29.415 -0.545 25.126 1.00 89.94 109 PHE A O 1
ATOM 890 N N . THR A 1 110 ? -28.878 -0.577 27.308 1.00 89.81 110 THR A N 1
ATOM 891 C CA . THR A 1 110 ? -28.885 0.878 27.506 1.00 89.81 110 THR A CA 1
ATOM 892 C C . THR A 1 110 ? -27.751 1.577 26.751 1.00 89.81 110 THR A C 1
ATOM 894 O O . THR A 1 110 ? -26.765 0.956 26.355 1.00 89.81 110 THR A O 1
ATOM 897 N N . ASP A 1 111 ? -27.840 2.903 26.611 1.00 89.69 111 ASP A N 1
ATOM 898 C CA . ASP A 1 111 ? -26.778 3.722 26.011 1.00 89.69 111 ASP A CA 1
ATOM 899 C C . ASP A 1 111 ? -25.428 3.557 26.718 1.00 89.69 111 ASP A C 1
ATOM 901 O O . ASP A 1 111 ? -24.392 3.533 26.056 1.00 89.69 111 ASP A O 1
ATOM 905 N N . ARG A 1 112 ? -25.446 3.395 28.049 1.00 91.12 112 ARG A N 1
ATOM 906 C CA . ARG A 1 112 ? -24.249 3.122 28.850 1.00 91.12 112 ARG A CA 1
ATOM 907 C C . ARG A 1 112 ? -23.660 1.756 28.504 1.00 91.12 112 ARG A C 1
ATOM 909 O O . ARG A 1 112 ? -22.496 1.696 28.143 1.00 91.12 112 ARG A O 1
ATOM 916 N N . MET A 1 113 ? -24.476 0.699 28.518 1.00 91.19 113 MET A N 1
ATOM 917 C CA . MET A 1 113 ? -24.024 -0.654 28.168 1.00 91.19 113 MET A CA 1
ATOM 918 C C . MET A 1 113 ? -23.473 -0.714 26.739 1.00 91.19 113 MET A C 1
ATOM 920 O O . MET A 1 113 ? -22.438 -1.322 26.494 1.00 91.19 113 MET A O 1
ATOM 924 N N . ALA A 1 114 ? -24.131 -0.040 25.792 1.00 91.44 114 ALA A N 1
ATOM 925 C CA . ALA A 1 114 ? -23.652 0.055 24.418 1.00 91.44 114 ALA A CA 1
ATOM 926 C C . ALA A 1 114 ? -22.284 0.748 24.337 1.00 91.44 114 ALA A C 1
ATOM 928 O O . ALA A 1 114 ? -21.428 0.315 23.567 1.00 91.44 114 ALA A O 1
ATOM 929 N N . LYS A 1 115 ? -22.068 1.804 25.129 1.00 92.75 115 LYS A N 1
ATOM 930 C CA . LYS A 1 115 ? -20.789 2.516 25.191 1.00 92.75 115 LYS A CA 1
ATOM 931 C C . LYS A 1 115 ? -19.696 1.671 25.842 1.00 92.75 115 LYS A C 1
ATOM 933 O O . LYS A 1 115 ? -18.610 1.588 25.286 1.00 92.75 115 LYS A O 1
ATOM 938 N N . ASP A 1 116 ? -19.998 1.005 26.951 1.00 94.25 116 ASP A N 1
ATOM 939 C CA . ASP A 1 116 ? -19.045 0.148 27.662 1.00 94.25 116 ASP A CA 1
ATOM 940 C C . ASP A 1 116 ? -18.598 -1.019 26.772 1.00 94.25 116 ASP A C 1
ATOM 942 O O . ASP A 1 116 ? -17.404 -1.230 26.586 1.00 94.25 116 ASP A O 1
ATOM 946 N N . VAL A 1 117 ? -19.548 -1.702 26.119 1.00 94.38 117 VAL A N 1
ATOM 947 C CA . VAL A 1 117 ? -19.248 -2.757 25.137 1.00 94.38 117 VAL A CA 1
ATOM 948 C C . VAL A 1 117 ? -18.434 -2.207 23.967 1.00 94.38 117 VAL A C 1
ATOM 950 O O . VAL A 1 117 ? -17.495 -2.865 23.523 1.00 94.38 117 VAL A O 1
ATOM 953 N N . SER A 1 118 ? -18.770 -1.012 23.467 1.00 95.50 118 SER A N 1
ATOM 954 C CA . SER A 1 118 ? -18.015 -0.402 22.366 1.00 95.50 118 SER A CA 1
ATOM 955 C C . SER A 1 118 ? -16.567 -0.131 22.762 1.00 95.50 118 SER A C 1
ATOM 957 O O . SER A 1 118 ? -15.665 -0.495 22.015 1.00 95.50 118 SER A O 1
ATOM 959 N N . ASN A 1 119 ? -16.350 0.434 23.952 1.00 95.94 119 ASN A N 1
ATOM 960 C CA . ASN A 1 119 ? -15.019 0.693 24.489 1.00 95.94 119 ASN A CA 1
ATOM 961 C C . ASN A 1 119 ? -14.241 -0.611 24.689 1.00 95.94 119 ASN A C 1
ATOM 963 O O . ASN A 1 119 ? -13.116 -0.704 24.233 1.00 95.94 119 ASN A O 1
ATOM 967 N N . THR A 1 120 ? -14.853 -1.656 25.255 1.00 96.69 120 THR A N 1
ATOM 968 C CA . THR A 1 120 ? -14.181 -2.958 25.411 1.00 96.69 120 THR A CA 1
ATOM 969 C C . THR A 1 120 ? -13.768 -3.560 24.067 1.00 96.69 120 THR A C 1
ATOM 971 O O . THR A 1 120 ? -12.652 -4.052 23.929 1.00 96.69 120 THR A O 1
ATOM 974 N N . ILE A 1 121 ? -14.644 -3.522 23.056 1.00 96.31 121 ILE A N 1
ATOM 975 C CA . ILE A 1 121 ? -14.298 -4.004 21.710 1.00 96.31 121 ILE A C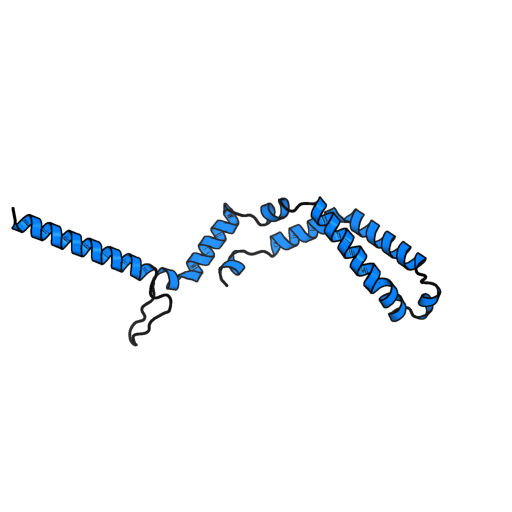A 1
ATOM 976 C C . ILE A 1 121 ? -13.155 -3.168 21.129 1.00 96.31 121 ILE A C 1
ATOM 978 O O . ILE A 1 121 ? -12.223 -3.725 20.552 1.00 96.31 121 ILE A O 1
ATOM 982 N N . LYS A 1 122 ? -13.229 -1.845 21.282 1.00 96.50 122 LYS A N 1
ATOM 983 C CA . LYS A 1 122 ? -12.203 -0.915 20.822 1.00 96.50 122 LYS A CA 1
ATOM 984 C C . LYS A 1 122 ? -10.855 -1.214 21.466 1.00 96.50 122 LYS A C 1
ATOM 986 O O . LYS A 1 122 ? -9.892 -1.401 20.734 1.00 96.50 122 LYS A O 1
ATOM 991 N N . ASP A 1 123 ? -10.808 -1.341 22.786 1.00 97.12 123 ASP A N 1
ATOM 992 C CA . ASP A 1 123 ? -9.590 -1.625 23.542 1.00 97.12 123 ASP A CA 1
ATOM 993 C C . ASP A 1 123 ? -8.945 -2.932 23.060 1.00 97.12 123 ASP A C 1
ATOM 995 O O . ASP A 1 123 ? -7.769 -2.934 22.712 1.00 97.12 123 ASP A O 1
ATOM 999 N N . ILE A 1 124 ? -9.725 -4.009 22.888 1.00 96.69 124 ILE A N 1
ATOM 1000 C CA . ILE A 1 124 ? -9.220 -5.292 22.365 1.00 96.69 124 ILE A CA 1
ATOM 1001 C C . ILE A 1 124 ? -8.617 -5.131 20.963 1.00 96.69 124 ILE A C 1
ATOM 1003 O O . ILE A 1 124 ? -7.560 -5.693 20.667 1.00 96.69 124 ILE A O 1
ATOM 1007 N N . ILE A 1 125 ? -9.283 -4.395 20.069 1.00 96.31 125 ILE A N 1
ATOM 1008 C CA . ILE A 1 125 ? -8.781 -4.193 18.703 1.00 96.31 125 ILE A CA 1
ATOM 1009 C C . ILE A 1 125 ? -7.508 -3.337 18.723 1.00 96.31 125 ILE A C 1
ATOM 1011 O O . ILE A 1 125 ? -6.547 -3.669 18.030 1.00 96.31 125 ILE A O 1
ATOM 1015 N N . MET A 1 126 ? -7.478 -2.277 19.532 1.00 96.12 126 MET A N 1
ATOM 1016 C CA . MET A 1 126 ? -6.336 -1.368 19.648 1.00 96.12 126 MET A CA 1
ATOM 1017 C C . MET A 1 126 ? -5.127 -2.033 20.319 1.00 96.12 126 MET A C 1
ATOM 1019 O O . MET A 1 126 ? -3.998 -1.813 19.889 1.00 96.12 126 MET A O 1
ATOM 1023 N N . GLU A 1 127 ? -5.334 -2.923 21.292 1.00 96.38 127 GLU A N 1
ATOM 1024 C CA . GLU A 1 127 ? -4.278 -3.778 21.855 1.00 96.38 127 GLU A CA 1
ATOM 1025 C C . GLU A 1 127 ? -3.655 -4.703 20.797 1.00 96.38 127 GLU A C 1
ATOM 1027 O O . GLU A 1 127 ? -2.471 -5.027 20.864 1.00 96.38 127 GLU A O 1
ATOM 1032 N N . ASN A 1 128 ? -4.432 -5.100 19.785 1.00 96.19 128 ASN A N 1
ATOM 1033 C CA . ASN A 1 128 ? -3.993 -5.976 18.696 1.00 96.19 128 ASN A CA 1
ATOM 1034 C C . ASN A 1 128 ? -3.642 -5.220 17.400 1.00 96.19 128 ASN A C 1
ATOM 1036 O O . ASN A 1 128 ? -3.430 -5.854 16.363 1.00 96.19 128 ASN A O 1
ATOM 1040 N N . GLN A 1 129 ? -3.554 -3.887 17.432 1.00 94.50 129 GLN A N 1
ATOM 1041 C CA . GLN A 1 129 ? -3.352 -3.061 16.235 1.00 94.50 129 GLN A CA 1
ATOM 1042 C C . GLN A 1 129 ? -2.082 -3.416 15.450 1.0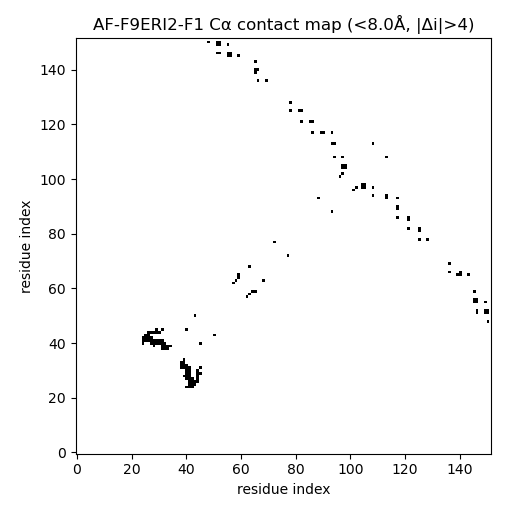0 94.50 129 GLN A C 1
ATOM 1044 O O . GLN A 1 129 ? -2.103 -3.421 14.221 1.00 94.50 129 GLN A O 1
ATOM 1049 N N . GLU A 1 130 ? -0.999 -3.773 16.146 1.00 93.31 130 GLU A N 1
ATOM 1050 C CA . GLU A 1 130 ? 0.274 -4.150 15.522 1.00 93.31 130 GLU A CA 1
ATOM 1051 C C . GLU A 1 130 ? 0.123 -5.419 14.684 1.00 93.31 130 GLU A C 1
ATOM 1053 O O . GLU A 1 130 ? 0.567 -5.477 13.539 1.00 93.31 130 GLU A O 1
ATOM 1058 N N . LYS A 1 131 ? -0.597 -6.410 15.219 1.0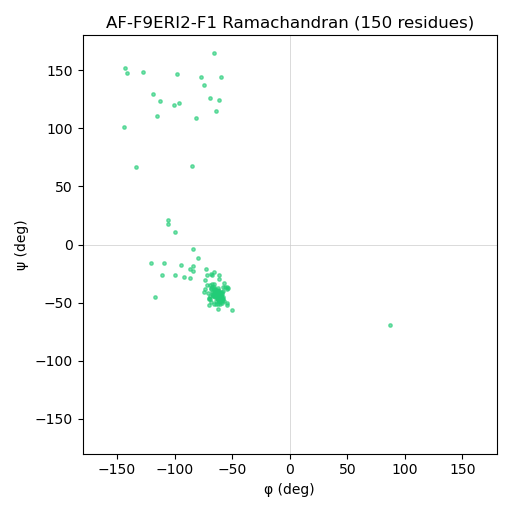0 94.69 131 LYS A N 1
ATOM 1059 C CA . LYS A 1 131 ? -0.900 -7.660 14.521 1.00 94.69 131 LYS A CA 1
ATOM 1060 C C . LYS A 1 131 ? -1.840 -7.434 13.338 1.00 94.69 131 LYS A C 1
ATOM 1062 O O . LYS A 1 131 ? -1.693 -8.075 12.303 1.00 94.69 131 LYS A O 1
ATOM 1067 N N . ILE A 1 132 ? -2.805 -6.520 13.470 1.00 94.88 132 ILE A N 1
ATOM 1068 C CA . ILE A 1 132 ? -3.693 -6.134 12.361 1.00 94.88 132 ILE A CA 1
ATOM 1069 C C . ILE A 1 132 ? -2.878 -5.497 11.235 1.00 94.88 132 ILE A C 1
ATOM 1071 O O . ILE A 1 132 ? -3.065 -5.853 10.071 1.00 94.88 132 ILE A O 1
ATOM 1075 N N . PHE A 1 133 ? -1.956 -4.596 11.577 1.00 94.12 133 PHE A N 1
ATOM 1076 C CA . PHE A 1 133 ? -1.065 -3.993 10.598 1.00 94.12 133 PHE A CA 1
ATOM 1077 C C . PHE A 1 133 ? -0.169 -5.043 9.934 1.00 94.12 133 PHE A C 1
ATOM 1079 O O . PHE A 1 133 ? 0.011 -5.003 8.721 1.00 94.12 133 PHE A O 1
ATOM 1086 N N . GLU A 1 134 ? 0.373 -5.996 10.692 1.00 93.12 134 GLU A N 1
ATOM 1087 C CA . GLU A 1 134 ? 1.196 -7.087 10.159 1.00 93.12 134 GLU A CA 1
ATOM 1088 C C . GLU A 1 134 ? 0.419 -7.962 9.164 1.00 93.12 134 GLU A C 1
ATOM 1090 O O . GLU A 1 134 ? 0.893 -8.205 8.057 1.00 93.12 134 GLU A O 1
ATOM 1095 N N . ILE A 1 135 ? -0.809 -8.369 9.505 1.00 94.00 135 ILE A N 1
ATOM 1096 C CA . ILE A 1 135 ? -1.680 -9.135 8.597 1.00 94.00 135 ILE A CA 1
ATOM 1097 C C . ILE A 1 135 ? -1.941 -8.345 7.311 1.00 94.00 135 ILE A C 1
ATOM 1099 O O . ILE A 1 135 ? -1.824 -8.894 6.217 1.00 94.00 135 ILE A O 1
ATOM 1103 N N . PHE A 1 136 ? -2.277 -7.057 7.436 1.00 92.44 136 PHE A N 1
ATOM 1104 C CA . PHE A 1 136 ? -2.477 -6.177 6.285 1.00 92.44 136 PHE A CA 1
ATOM 1105 C C . PHE A 1 136 ? -1.210 -6.060 5.429 1.00 92.44 136 PHE A C 1
ATOM 1107 O O . PHE A 1 136 ? -1.293 -6.134 4.206 1.00 92.44 136 PHE A O 1
ATOM 1114 N N . SER A 1 137 ? -0.050 -5.921 6.070 1.00 91.50 137 SER A N 1
ATOM 1115 C CA . SER A 1 137 ? 1.249 -5.786 5.409 1.00 91.50 137 SER A CA 1
ATOM 1116 C C . SER A 1 137 ? 1.582 -7.020 4.586 1.00 91.50 137 SER A C 1
ATOM 1118 O O . SER A 1 137 ? 1.848 -6.906 3.394 1.00 91.50 137 SER A O 1
ATOM 1120 N N . ASN A 1 138 ? 1.481 -8.200 5.198 1.00 90.81 138 ASN A N 1
ATOM 1121 C CA . ASN A 1 138 ? 1.767 -9.467 4.532 1.00 90.81 138 ASN A CA 1
ATOM 1122 C C . ASN A 1 138 ? 0.791 -9.705 3.374 1.00 90.81 138 ASN A C 1
ATOM 1124 O O . ASN A 1 138 ? 1.203 -10.067 2.277 1.00 90.81 138 ASN A O 1
ATOM 1128 N N . TYR A 1 139 ? -0.501 -9.420 3.578 1.00 90.81 139 TYR A N 1
ATOM 1129 C CA . TYR A 1 139 ? -1.494 -9.539 2.512 1.00 90.81 139 TYR A CA 1
ATOM 1130 C C . TYR A 1 139 ? -1.205 -8.588 1.342 1.00 90.81 139 TYR A C 1
ATOM 1132 O O . TYR A 1 139 ? -1.314 -8.984 0.182 1.00 90.81 139 TYR A O 1
ATOM 1140 N N . ALA A 1 140 ? -0.838 -7.336 1.621 1.00 89.38 140 ALA A N 1
ATOM 1141 C CA . ALA A 1 140 ? -0.483 -6.369 0.590 1.00 89.38 140 ALA A CA 1
ATOM 1142 C C . ALA A 1 140 ? 0.791 -6.784 -0.166 1.00 89.38 140 ALA A C 1
ATOM 1144 O O . ALA A 1 140 ? 0.814 -6.699 -1.390 1.00 89.38 140 ALA A O 1
ATOM 1145 N N . GLU A 1 141 ? 1.809 -7.291 0.530 1.00 85.06 141 GLU A N 1
ATOM 1146 C CA . GLU A 1 141 ? 3.044 -7.797 -0.080 1.00 85.06 141 GLU A CA 1
ATOM 1147 C C . GLU A 1 141 ? 2.794 -9.004 -0.998 1.00 85.06 141 GLU A C 1
ATOM 1149 O O . GLU A 1 141 ? 3.342 -9.060 -2.095 1.00 85.06 141 GLU A O 1
ATOM 1154 N N . GLU A 1 142 ? 1.915 -9.930 -0.606 1.00 85.19 142 GLU A N 1
ATOM 1155 C CA . GLU A 1 142 ? 1.587 -11.117 -1.408 1.00 85.19 142 GLU A CA 1
ATOM 1156 C C . GLU A 1 142 ? 0.717 -10.814 -2.638 1.00 85.19 142 GLU A C 1
ATOM 1158 O O . GLU A 1 142 ? 0.794 -11.525 -3.640 1.00 85.19 142 GLU A O 1
ATOM 1163 N N . ASN A 1 143 ? -0.137 -9.787 -2.569 1.00 85.69 143 ASN A N 1
ATOM 1164 C CA . ASN A 1 143 ? -1.182 -9.560 -3.575 1.00 85.69 143 ASN A CA 1
ATOM 1165 C C . ASN A 1 143 ? -0.937 -8.344 -4.479 1.00 85.69 143 ASN A C 1
ATOM 1167 O O . ASN A 1 143 ? -1.576 -8.234 -5.528 1.00 85.69 143 ASN A O 1
ATOM 1171 N N . ILE A 1 144 ? -0.042 -7.421 -4.116 1.00 82.25 144 ILE A N 1
ATOM 1172 C CA . ILE A 1 144 ? 0.309 -6.290 -4.982 1.00 82.25 144 ILE A CA 1
ATOM 1173 C C . ILE A 1 144 ? 1.335 -6.755 -6.016 1.00 82.25 144 ILE A C 1
ATOM 1175 O O . ILE A 1 144 ? 2.504 -6.971 -5.710 1.00 82.25 144 ILE A O 1
ATOM 1179 N N . ASN A 1 145 ? 0.891 -6.858 -7.269 1.00 76.56 145 ASN A N 1
ATOM 1180 C CA . ASN A 1 145 ? 1.750 -7.135 -8.413 1.00 76.56 145 ASN A CA 1
ATOM 1181 C C . ASN A 1 145 ? 1.754 -5.929 -9.367 1.00 76.56 145 ASN A C 1
ATOM 1183 O O . ASN A 1 145 ? 0.753 -5.635 -10.027 1.00 76.56 145 ASN A O 1
ATOM 1187 N N . PHE A 1 146 ? 2.890 -5.234 -9.447 1.00 72.94 146 PHE A N 1
ATOM 1188 C CA . PHE A 1 146 ? 3.042 -4.058 -10.305 1.00 72.94 146 PHE A CA 1
ATOM 1189 C C . PHE A 1 146 ? 3.007 -4.398 -11.797 1.00 72.94 146 PHE A C 1
ATOM 1191 O O . PHE A 1 146 ? 2.612 -3.551 -12.596 1.00 72.94 146 PHE A O 1
ATOM 1198 N N . GLU A 1 147 ? 3.360 -5.626 -12.184 1.00 66.19 147 GLU A N 1
ATOM 1199 C CA . GLU A 1 147 ? 3.277 -6.086 -13.571 1.00 66.19 147 GLU A CA 1
ATOM 1200 C C . GLU A 1 147 ? 1.841 -6.046 -14.091 1.00 66.19 147 GLU A C 1
ATOM 1202 O O . GLU A 1 147 ? 1.601 -5.559 -15.196 1.00 66.19 147 GLU A O 1
ATOM 1207 N N . VAL A 1 148 ? 0.879 -6.481 -13.272 1.00 70.00 148 VAL A N 1
ATOM 1208 C CA . VAL A 1 148 ? -0.547 -6.439 -13.621 1.00 70.00 148 VAL A CA 1
ATOM 1209 C C . VAL A 1 148 ? -1.033 -4.991 -13.723 1.00 70.00 148 VAL A C 1
ATOM 1211 O O . VAL A 1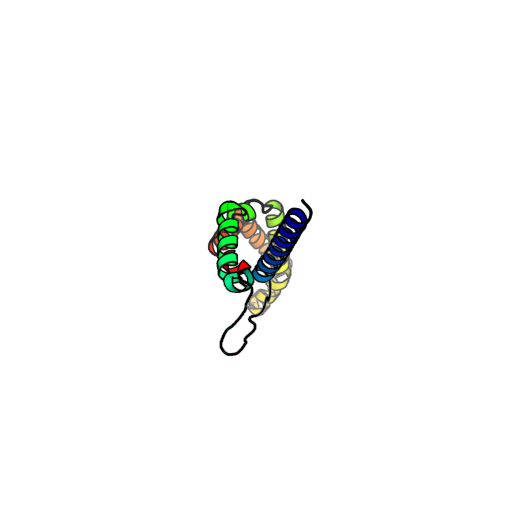 148 ? -1.685 -4.638 -14.697 1.00 70.00 148 VAL A O 1
ATOM 1214 N N . ILE A 1 149 ? -0.657 -4.131 -12.770 1.00 71.00 149 ILE A N 1
ATOM 1215 C CA . ILE A 1 149 ? -1.098 -2.724 -12.720 1.00 71.00 149 ILE A CA 1
ATOM 1216 C C . ILE A 1 149 ? -0.571 -1.901 -13.907 1.00 71.00 149 ILE A C 1
ATOM 1218 O O . ILE A 1 149 ? -1.257 -1.001 -14.376 1.00 71.00 149 ILE A O 1
ATOM 1222 N N . ILE A 1 150 ? 0.654 -2.168 -14.368 1.00 67.31 150 ILE A N 1
ATOM 1223 C CA . ILE A 1 150 ? 1.297 -1.415 -15.461 1.00 67.31 150 ILE A CA 1
ATOM 1224 C C . ILE A 1 150 ? 0.878 -1.944 -16.843 1.00 67.31 150 ILE A C 1
ATOM 1226 O O . ILE A 1 150 ? 0.989 -1.225 -17.839 1.00 67.31 150 ILE A O 1
ATOM 1230 N N . SER A 1 151 ? 0.430 -3.199 -16.917 1.00 61.97 151 SER A N 1
ATOM 1231 C CA . SER A 1 151 ? 0.045 -3.841 -18.178 1.00 61.97 151 SER A CA 1
ATOM 1232 C C . SER A 1 151 ? -1.395 -3.543 -18.622 1.00 61.97 151 SER A C 1
ATOM 1234 O O . SER A 1 151 ? -1.682 -3.721 -19.812 1.00 61.97 151 SER A O 1
ATOM 1236 N N . ASP A 1 152 ? -2.261 -3.085 -17.709 1.00 55.19 152 ASP A N 1
ATOM 1237 C CA . ASP A 1 152 ? -3.621 -2.571 -17.978 1.00 55.19 152 ASP A CA 1
ATOM 1238 C C . ASP A 1 152 ? -3.617 -1.097 -18.444 1.00 55.19 152 ASP A C 1
ATOM 1240 O O . ASP A 1 152 ? -4.355 -0.777 -19.412 1.00 55.19 152 ASP A O 1
#

Nearest PDB structures (foldseek):
  7n58-assembly1_A  TM=2.159E-01  e=5.504E+00  Arabidopsis thaliana

Organism: NCBI:txid997347

InterPro domains:
  IPR007383 Protein of unknown function DUF445 [PF04286] (11-124)

Secondary structure (DSSP, 8-state):
-HHHHHHHHHHHHHHHHHHHHHHHHHH--SSPEE-SS-EE--HHHHTHHHHHHHHHHHIIIII--HHHHHHTS-HHHHHHHHHHHHHHHHHHHHHHHHHHH-TTGGGT--HHHHHHHHHHHHHHHHHTHHHHHHHHHHHHHHH--HHHHHH-

Radius of gyration: 31.77 Å; Cα contacts (8 Å, |Δi|>4): 86; chains: 1; bounding box: 72×34×85 Å

Mean predicted aligned error: 10.15 Å

Solvent-accessible surface area (backbone atoms only — not comparable to full-atom values): 8482 Å² total; per-residue (Å²): 112,74,68,59,55,51,53,52,48,52,53,50,51,52,52,50,53,50,51,54,50,52,58,47,38,36,58,37,46,67,60,78,45,75,72,85,90,52,73,50,51,2,57,48,50,74,39,43,60,65,52,32,39,52,51,24,51,46,39,46,75,76,72,52,43,62,62,56,58,57,70,68,53,56,64,67,60,50,49,56,52,50,54,56,48,50,50,54,51,40,73,69,39,46,66,56,49,42,43,71,78,36,63,81,52,43,84,74,56,40,75,64,53,52,47,53,53,45,49,54,55,47,51,58,50,61,75,41,40,68,60,53,50,49,54,51,46,54,52,47,52,76,66,65,54,54,42,63,68,62,60,109